Protein AF-A0A518H6T4-F1 (afdb_monomer_lite)

Secondary structure (DSSP, 8-state):
-HHHHHHHHHHHH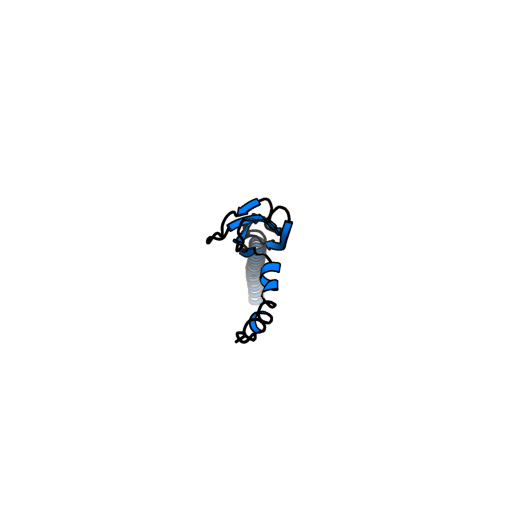HHHHHHHHHHHHHHHHHHHHHHHHH-S-SEEEEEEEE--SSEEEEETTEEEEE-S--SSPEEEEEESEEEEEEEEETTEEEEEEEEEE-TT-EEEEEE--HHHHHGGGSSSSSHHHHT--PPP-

Organism: NCBI:txid2527974

Foldseek 3Di:
DVVVVVVVVVVVVVVVVVVVVVVVVVVVVVVVVVCVVPVFAQKEKEWEQEQDAQKWKDKAPDIDHHHDHDPGTDIDIGGFAKMKIFIGHPNDTQDIDIDGDHGHYYHYYYHDRPVVVVPPPPPPPPVVVVVPDDDDD

Sequence (137 aa):
MLSKLFAEELIARSMSRLATHLGGGLLGLASLGWIATHCGPPTGRAVIHVAEADVELTVGASSYRIEELRPAPIICELPSGVHELVLLREGRVLRRESFSLRGGESVVLTAWDPVRLSGGTETGADRARDLAAPPAQ

pLDDT: mean 83.34, std 16.04, range [51.19, 98.12]

Structure (mmCIF, N/CA/C/O backbone):
data_AF-A0A518H6T4-F1
#
_entry.id   AF-A0A518H6T4-F1
#
loop_
_atom_site.group_PDB
_atom_site.id
_atom_site.type_symbol
_atom_site.label_atom_id
_atom_site.label_alt_id
_atom_site.label_comp_id
_atom_site.label_asym_id
_atom_site.label_entity_id
_atom_site.label_seq_id
_atom_site.pdbx_PDB_ins_code
_atom_site.Cartn_x
_atom_site.Cartn_y
_atom_site.Cartn_z
_atom_site.occupancy
_atom_site.B_iso_or_equiv
_atom_site.auth_seq_id
_atom_site.auth_comp_id
_atom_site.auth_asym_id
_atom_site.auth_atom_id
_atom_site.pdbx_PDB_model_num
ATOM 1 N N . MET A 1 1 ? 48.394 -14.322 -56.570 1.00 56.47 1 MET A N 1
ATOM 2 C CA . MET A 1 1 ? 48.330 -12.932 -56.058 1.00 56.47 1 MET A CA 1
ATOM 3 C C . MET A 1 1 ? 46.892 -12.398 -56.016 1.00 56.47 1 MET A C 1
ATOM 5 O O . MET A 1 1 ? 46.527 -11.833 -54.998 1.00 56.47 1 MET A O 1
ATOM 9 N N . LEU A 1 2 ? 46.042 -12.675 -57.021 1.00 54.75 2 LEU A N 1
ATOM 10 C CA . LEU A 1 2 ? 44.609 -12.310 -57.012 1.00 54.75 2 LEU A CA 1
ATOM 11 C C . LEU A 1 2 ? 43.741 -12.986 -55.923 1.00 54.75 2 LEU A C 1
ATOM 13 O O . LEU A 1 2 ? 42.740 -12.411 -55.515 1.00 54.75 2 LEU A O 1
ATOM 17 N N . SER A 1 3 ? 44.115 -14.163 -55.406 1.00 51.88 3 SER A N 1
ATOM 18 C CA . SER A 1 3 ? 43.326 -14.865 -54.375 1.00 51.88 3 SER A CA 1
ATOM 19 C C . SER A 1 3 ? 43.388 -14.229 -52.979 1.00 51.88 3 SER A C 1
ATOM 21 O O . SER A 1 3 ? 42.464 -14.414 -52.194 1.00 51.88 3 SER A O 1
ATOM 23 N N . LYS A 1 4 ? 44.444 -13.463 -52.659 1.00 54.78 4 LYS A N 1
ATOM 24 C CA . LYS A 1 4 ? 44.562 -12.768 -51.363 1.00 54.78 4 LYS A CA 1
ATOM 25 C C . LYS A 1 4 ? 43.664 -11.529 -51.280 1.00 54.78 4 LYS A C 1
ATOM 27 O O . LYS A 1 4 ? 43.068 -11.292 -50.241 1.00 54.78 4 LYS A O 1
ATOM 32 N N . LEU A 1 5 ? 43.511 -10.804 -52.389 1.00 58.47 5 LEU A N 1
ATOM 33 C CA . LEU A 1 5 ? 42.678 -9.597 -52.463 1.00 58.47 5 LEU A CA 1
ATOM 34 C C . LEU A 1 5 ? 41.179 -9.900 -52.290 1.00 58.47 5 LEU A C 1
ATOM 36 O O . LEU A 1 5 ? 40.483 -9.166 -51.599 1.00 58.47 5 LEU A O 1
ATOM 40 N N . PHE A 1 6 ? 40.696 -11.026 -52.828 1.00 58.41 6 PHE A N 1
ATOM 41 C CA . PHE A 1 6 ? 39.302 -11.453 -52.642 1.00 58.41 6 PHE A CA 1
ATOM 42 C C . PHE A 1 6 ? 38.986 -11.897 -51.207 1.00 58.41 6 PHE A C 1
ATOM 44 O O . PHE A 1 6 ? 37.869 -11.692 -50.738 1.00 58.41 6 PHE A O 1
ATOM 51 N N . ALA A 1 7 ? 39.951 -12.492 -50.497 1.00 58.34 7 ALA A N 1
ATOM 52 C CA . ALA A 1 7 ? 39.759 -12.915 -49.111 1.00 58.34 7 ALA A CA 1
ATOM 53 C C . ALA A 1 7 ? 39.623 -11.713 -48.160 1.00 58.34 7 ALA A C 1
ATOM 55 O O . ALA A 1 7 ? 38.768 -11.730 -47.277 1.00 58.34 7 ALA A O 1
ATOM 56 N N . GLU A 1 8 ? 40.402 -10.649 -48.371 1.00 55.28 8 GLU A N 1
ATOM 57 C CA . GLU A 1 8 ? 40.339 -9.444 -47.534 1.00 55.28 8 GLU A CA 1
ATOM 58 C C . GLU A 1 8 ? 39.045 -8.639 -47.741 1.00 55.28 8 GLU A C 1
ATOM 60 O O . GLU A 1 8 ? 38.436 -8.205 -46.761 1.00 55.28 8 GLU A O 1
ATOM 65 N N . GLU A 1 9 ? 38.537 -8.527 -48.974 1.00 60.00 9 GLU A N 1
ATOM 66 C CA . GLU A 1 9 ? 37.226 -7.904 -49.223 1.00 60.00 9 GLU A CA 1
ATOM 67 C C . GLU A 1 9 ? 36.057 -8.714 -48.640 1.00 60.00 9 GLU A C 1
ATOM 69 O O . GLU A 1 9 ? 35.082 -8.135 -48.145 1.00 60.00 9 GLU A O 1
ATOM 74 N N . LEU A 1 10 ? 36.139 -10.051 -48.665 1.00 57.47 10 LEU A N 1
ATOM 75 C CA . LEU A 1 10 ? 35.100 -10.919 -48.108 1.00 57.47 10 LEU A CA 1
ATOM 76 C C . LEU A 1 10 ? 35.061 -10.835 -46.574 1.00 57.47 10 LEU A C 1
ATOM 78 O O . LEU A 1 10 ? 33.975 -10.803 -45.991 1.00 57.47 10 LEU A O 1
ATOM 82 N N . ILE A 1 11 ? 36.227 -10.740 -45.923 1.00 60.62 11 ILE A N 1
ATOM 83 C CA . ILE A 1 11 ? 36.351 -10.568 -44.467 1.00 60.62 11 ILE A CA 1
ATOM 84 C C . ILE A 1 11 ? 35.833 -9.186 -44.052 1.00 60.62 11 ILE A C 1
ATOM 86 O O . ILE A 1 11 ? 35.024 -9.099 -43.130 1.00 60.62 11 ILE A O 1
ATOM 90 N N . ALA A 1 12 ? 36.185 -8.121 -44.779 1.00 62.09 12 ALA A N 1
ATOM 91 C CA . ALA A 1 12 ? 35.717 -6.765 -44.487 1.00 62.09 12 ALA A CA 1
ATOM 92 C C . ALA A 1 12 ? 34.188 -6.620 -44.622 1.00 62.09 12 ALA A C 1
ATOM 94 O O . ALA A 1 12 ? 33.528 -6.059 -43.742 1.00 62.09 12 ALA A O 1
ATOM 95 N N . ARG A 1 13 ? 33.588 -7.185 -45.683 1.00 61.56 13 ARG A N 1
ATOM 96 C CA . ARG A 1 13 ? 32.123 -7.172 -45.869 1.00 61.56 13 ARG A CA 1
ATOM 97 C C . ARG A 1 13 ? 31.393 -8.034 -44.839 1.00 61.56 13 ARG A C 1
ATOM 99 O O . ARG A 1 13 ? 30.322 -7.644 -44.376 1.00 61.56 13 ARG A O 1
ATOM 106 N N . SER A 1 14 ? 31.963 -9.177 -44.463 1.00 61.12 14 SER A N 1
ATOM 107 C CA . SER A 1 14 ? 31.388 -10.061 -43.440 1.00 61.12 14 SER A CA 1
ATOM 108 C C . SER A 1 14 ? 31.444 -9.430 -42.047 1.00 61.12 14 SER A C 1
ATOM 110 O O . SER A 1 14 ? 30.443 -9.435 -41.333 1.00 61.12 14 SER A O 1
ATOM 112 N N . MET A 1 15 ? 32.569 -8.805 -41.685 1.00 63.94 15 MET A N 1
ATOM 113 C CA . MET A 1 15 ? 32.729 -8.097 -40.411 1.00 63.94 15 MET A CA 1
ATOM 114 C C . MET A 1 15 ? 31.806 -6.881 -40.299 1.00 63.94 15 MET A C 1
ATOM 116 O O . MET A 1 15 ? 31.230 -6.660 -39.237 1.00 63.94 15 MET A O 1
ATOM 120 N N . SER A 1 16 ? 31.601 -6.133 -41.389 1.00 66.19 16 SER A N 1
ATOM 121 C CA . SER A 1 16 ? 30.660 -5.006 -41.415 1.00 66.19 16 SER A CA 1
ATOM 122 C C . SER A 1 16 ? 29.224 -5.448 -41.106 1.00 66.19 16 SER A C 1
ATOM 124 O O . SER A 1 16 ? 28.566 -4.832 -40.272 1.00 66.19 16 SER A O 1
ATOM 126 N N . ARG A 1 17 ? 28.758 -6.561 -41.691 1.00 63.16 17 ARG A N 1
ATOM 127 C CA . ARG A 1 17 ? 27.414 -7.104 -41.420 1.00 63.16 17 ARG A CA 1
ATOM 128 C C . ARG A 1 17 ? 27.270 -7.611 -39.984 1.00 63.16 17 ARG A C 1
ATOM 130 O O . ARG A 1 17 ? 26.267 -7.323 -39.336 1.00 63.16 17 ARG A O 1
ATOM 137 N N . LEU A 1 18 ? 28.276 -8.316 -39.463 1.00 66.31 18 LEU A N 1
ATOM 138 C CA . LEU A 1 18 ? 28.296 -8.769 -38.066 1.00 66.31 18 LEU A CA 1
ATOM 139 C C . LEU A 1 18 ? 28.269 -7.598 -37.076 1.00 66.31 18 LEU A C 1
ATOM 141 O O . LEU A 1 18 ? 27.523 -7.646 -36.099 1.00 66.31 18 LEU A O 1
ATOM 145 N N . ALA A 1 19 ? 29.020 -6.530 -37.351 1.00 67.56 19 ALA A N 1
ATOM 146 C CA . ALA A 1 19 ? 29.016 -5.324 -36.529 1.00 67.56 19 ALA A CA 1
ATOM 147 C C . ALA A 1 19 ? 27.628 -4.662 -36.491 1.00 67.56 19 ALA A C 1
ATOM 149 O O . ALA A 1 19 ? 27.170 -4.257 -35.423 1.00 67.56 19 ALA A O 1
ATOM 150 N N . THR A 1 20 ? 26.917 -4.608 -37.621 1.00 69.88 20 THR A N 1
ATOM 151 C CA . THR A 1 20 ? 25.553 -4.059 -37.678 1.00 69.88 20 THR A CA 1
ATOM 152 C C . THR A 1 20 ? 24.551 -4.906 -36.892 1.00 69.88 20 THR A C 1
ATOM 154 O O . THR A 1 20 ? 23.730 -4.354 -36.160 1.00 69.88 20 THR A O 1
ATOM 157 N N . HIS A 1 21 ? 24.624 -6.237 -36.990 1.00 73.44 21 HIS A N 1
ATOM 158 C CA . HIS A 1 21 ? 23.715 -7.124 -36.257 1.00 73.44 21 HIS A CA 1
ATOM 159 C C . HIS A 1 21 ? 23.945 -7.082 -34.742 1.00 73.44 21 HIS A C 1
ATOM 161 O O . HIS A 1 21 ? 22.979 -7.035 -33.980 1.00 73.44 21 HIS A O 1
ATOM 167 N N . LEU A 1 22 ? 25.204 -7.031 -34.299 1.00 79.69 22 LEU A N 1
ATOM 168 C CA . LEU A 1 22 ? 25.534 -6.883 -32.880 1.00 79.69 22 LEU A CA 1
ATOM 169 C C . LEU A 1 22 ? 25.124 -5.508 -32.341 1.00 79.69 22 LEU A C 1
ATOM 171 O O . LEU A 1 22 ? 24.526 -5.429 -31.270 1.00 79.69 22 LEU A O 1
ATOM 175 N N . GLY A 1 23 ? 25.377 -4.436 -33.098 1.00 76.56 23 GLY A N 1
ATOM 176 C CA . GLY A 1 23 ? 24.967 -3.082 -32.720 1.00 76.56 23 GLY A CA 1
ATOM 177 C C . GLY A 1 23 ? 23.448 -2.943 -32.587 1.00 76.56 23 GLY A C 1
ATOM 178 O O . GLY A 1 23 ? 22.961 -2.419 -31.587 1.00 76.56 23 GLY A O 1
ATOM 179 N N . GLY A 1 24 ? 22.693 -3.479 -33.552 1.00 84.50 24 GLY A N 1
ATOM 180 C CA . GLY A 1 24 ? 21.230 -3.495 -33.500 1.00 84.50 24 GLY A CA 1
ATOM 181 C C . GLY A 1 24 ? 20.683 -4.313 -32.327 1.00 84.50 24 GLY A C 1
ATOM 182 O O . GLY A 1 24 ? 19.754 -3.869 -31.656 1.00 84.50 24 GLY A O 1
ATOM 183 N N . GLY A 1 25 ? 21.285 -5.470 -32.033 1.00 89.62 25 GLY A N 1
ATOM 184 C CA . GLY A 1 25 ? 20.892 -6.312 -30.901 1.00 89.62 25 GLY A CA 1
ATOM 185 C C . GLY A 1 25 ? 21.122 -5.640 -29.545 1.00 89.62 25 GLY A C 1
ATOM 186 O O . GLY A 1 25 ? 20.228 -5.646 -28.700 1.00 89.62 25 GLY A O 1
ATOM 187 N N . LEU A 1 26 ? 22.285 -5.011 -29.351 1.00 89.00 26 LEU A N 1
ATOM 188 C CA . LEU A 1 26 ? 22.598 -4.281 -28.119 1.00 89.00 26 LEU A CA 1
ATOM 189 C C . LEU A 1 26 ? 21.666 -3.088 -27.912 1.00 89.00 26 LEU A C 1
ATOM 191 O O . LEU A 1 26 ? 21.152 -2.905 -26.809 1.00 89.00 26 LEU A O 1
ATOM 195 N N . LEU A 1 27 ? 21.409 -2.308 -28.966 1.00 90.38 27 LEU A N 1
ATOM 196 C CA . LEU A 1 27 ? 20.480 -1.183 -28.890 1.00 90.38 27 LEU A CA 1
ATOM 197 C C . LEU A 1 27 ? 19.059 -1.663 -28.571 1.00 90.38 27 LEU A C 1
ATOM 199 O O . LEU A 1 27 ? 18.411 -1.100 -27.695 1.00 90.38 27 LEU A O 1
ATOM 203 N N . GLY A 1 28 ? 18.604 -2.739 -29.217 1.00 91.88 28 GLY A N 1
ATOM 204 C CA . GLY A 1 28 ? 17.297 -3.338 -28.948 1.00 91.88 28 GLY A CA 1
ATOM 205 C C . GLY A 1 28 ? 17.147 -3.810 -27.500 1.00 91.88 28 GLY A C 1
ATOM 206 O O . GLY A 1 28 ? 16.159 -3.477 -26.848 1.00 91.88 28 GLY A O 1
ATOM 207 N N . LEU A 1 29 ? 18.142 -4.527 -26.967 1.00 93.38 29 LEU A N 1
ATOM 208 C CA . LEU A 1 29 ? 18.159 -4.958 -25.563 1.00 93.38 29 LEU A CA 1
ATOM 209 C C . LEU A 1 29 ? 18.162 -3.769 -24.597 1.00 93.38 29 LEU A C 1
ATOM 211 O O . LEU A 1 29 ? 17.420 -3.780 -23.616 1.00 93.38 29 LEU A O 1
ATOM 215 N N . ALA A 1 30 ? 18.949 -2.730 -24.886 1.00 93.44 30 ALA A N 1
ATOM 216 C CA . ALA A 1 30 ? 18.991 -1.519 -24.073 1.00 93.44 30 ALA A CA 1
ATOM 217 C C . ALA A 1 30 ? 17.636 -0.792 -24.065 1.00 93.44 30 ALA A C 1
ATOM 219 O O . ALA A 1 30 ? 17.139 -0.433 -22.998 1.00 93.44 30 ALA A O 1
ATOM 220 N N . SER A 1 31 ? 16.997 -0.624 -25.229 1.00 92.06 31 SER A N 1
ATOM 221 C CA . SER A 1 31 ? 15.668 -0.012 -25.336 1.00 92.06 31 SER A CA 1
ATOM 222 C C . SER A 1 31 ? 14.596 -0.823 -24.610 1.00 92.06 31 SER A C 1
ATOM 224 O O . SER A 1 31 ? 13.767 -0.245 -23.911 1.00 92.06 31 SER A O 1
ATOM 226 N N . LEU A 1 32 ? 14.624 -2.154 -24.719 1.00 90.44 32 LEU A N 1
ATOM 227 C CA . LEU A 1 32 ? 13.701 -3.026 -23.989 1.00 90.44 32 LEU A CA 1
ATOM 228 C C . LEU A 1 32 ? 13.907 -2.928 -22.476 1.00 90.44 32 LEU A C 1
ATOM 230 O O . LEU A 1 32 ? 12.928 -2.811 -21.746 1.00 90.44 32 LEU A O 1
ATOM 234 N N . GLY A 1 33 ? 15.155 -2.912 -22.003 1.00 88.50 33 GLY A N 1
ATOM 235 C CA . GLY A 1 33 ? 15.466 -2.703 -20.587 1.00 88.50 33 GLY A CA 1
ATOM 236 C C . GLY A 1 33 ? 14.987 -1.342 -20.073 1.00 88.50 33 GLY A C 1
ATOM 237 O O . GLY A 1 33 ? 14.431 -1.248 -18.978 1.00 88.50 33 GLY A O 1
ATOM 238 N N . TRP A 1 34 ? 15.129 -0.293 -20.885 1.00 91.19 34 TRP A N 1
ATOM 239 C CA . TRP A 1 34 ? 14.615 1.039 -20.568 1.00 91.19 34 TRP A CA 1
ATOM 240 C C . TRP A 1 34 ? 13.086 1.055 -20.451 1.00 91.19 34 TRP A C 1
ATOM 242 O O . TRP A 1 34 ? 12.544 1.508 -19.447 1.00 91.19 34 TRP A O 1
ATOM 252 N N . ILE A 1 35 ? 12.381 0.504 -21.440 1.00 87.88 35 ILE A N 1
ATOM 253 C CA . ILE A 1 35 ? 10.914 0.406 -21.441 1.00 87.88 35 ILE A CA 1
ATOM 254 C C . ILE A 1 35 ? 10.430 -0.432 -20.255 1.00 87.88 35 ILE A C 1
ATOM 256 O O . ILE A 1 35 ? 9.535 -0.010 -19.531 1.00 87.88 35 ILE A O 1
ATOM 260 N N . ALA A 1 36 ? 11.053 -1.584 -20.002 1.00 83.81 36 ALA A N 1
ATOM 261 C CA . ALA A 1 36 ? 10.684 -2.461 -18.894 1.00 83.81 36 ALA A CA 1
ATOM 262 C C . ALA A 1 36 ? 10.817 -1.776 -17.524 1.00 83.81 36 ALA A C 1
ATOM 264 O O . ALA A 1 36 ? 10.054 -2.080 -16.611 1.00 83.81 36 ALA A O 1
ATOM 265 N N . THR A 1 37 ? 11.757 -0.839 -17.380 1.00 80.19 37 THR A N 1
ATOM 266 C CA . THR A 1 37 ? 11.973 -0.099 -16.127 1.00 80.19 37 THR A CA 1
ATOM 267 C C . THR A 1 37 ? 11.114 1.162 -16.000 1.00 80.19 37 THR A C 1
ATOM 269 O O . THR A 1 37 ? 10.883 1.603 -14.877 1.00 80.19 37 THR A O 1
ATOM 272 N N . HIS A 1 38 ? 10.603 1.718 -17.105 1.00 82.00 38 HIS A N 1
ATOM 273 C CA . HIS A 1 38 ? 9.907 3.015 -17.114 1.00 82.00 38 HIS A CA 1
ATOM 274 C C . HIS A 1 38 ? 8.431 2.965 -17.538 1.00 82.00 38 HIS A C 1
ATOM 276 O O . HIS A 1 38 ? 7.708 3.927 -17.298 1.00 82.00 38 HIS A O 1
ATOM 282 N N . CYS A 1 39 ? 7.951 1.879 -18.149 1.00 81.62 39 CYS A N 1
ATOM 283 C CA . CYS A 1 39 ? 6.581 1.778 -18.675 1.00 81.62 39 CYS A CA 1
ATOM 284 C C . CYS A 1 39 ? 5.606 1.014 -17.761 1.00 81.62 39 CYS A C 1
ATOM 286 O O . CYS A 1 39 ? 4.582 0.520 -18.232 1.00 81.62 39 CYS A O 1
ATOM 288 N N . GLY A 1 40 ? 5.896 0.909 -16.463 1.00 78.88 40 GLY A N 1
ATOM 289 C CA . GLY A 1 40 ? 4.951 0.347 -15.495 1.00 78.88 40 GLY A CA 1
ATOM 290 C C . GLY A 1 40 ? 3.729 1.256 -15.270 1.00 78.88 40 GLY A C 1
ATOM 291 O O . GLY A 1 40 ? 3.828 2.469 -15.471 1.00 78.88 40 GLY A O 1
ATOM 292 N N . PRO A 1 41 ? 2.577 0.710 -14.830 1.00 86.81 41 PRO A N 1
ATOM 293 C CA . PRO A 1 41 ? 1.449 1.526 -14.387 1.00 86.81 41 PRO A CA 1
ATOM 294 C C . PRO A 1 41 ? 1.902 2.518 -13.304 1.00 86.81 41 PRO A C 1
ATOM 296 O O . PRO A 1 41 ? 2.658 2.125 -12.422 1.00 86.81 41 PRO A O 1
ATOM 299 N N . PRO A 1 42 ? 1.451 3.783 -13.307 1.00 91.31 42 PRO A N 1
ATOM 300 C CA . PRO A 1 42 ? 1.872 4.766 -12.302 1.00 91.31 42 PRO A CA 1
ATOM 301 C C . PRO A 1 42 ? 1.281 4.496 -10.907 1.00 91.31 42 PRO A C 1
ATOM 303 O O . PRO A 1 42 ? 1.677 5.124 -9.924 1.00 91.31 42 PRO A O 1
ATOM 306 N N . THR A 1 43 ? 0.319 3.579 -10.819 1.00 95.75 43 THR A N 1
ATOM 307 C CA . THR A 1 43 ? -0.406 3.213 -9.604 1.00 95.75 43 THR A CA 1
ATOM 308 C C . THR A 1 43 ? -0.205 1.740 -9.270 1.00 95.75 43 THR A C 1
ATOM 310 O O . THR A 1 43 ? 0.038 0.911 -10.149 1.00 95.75 43 THR A O 1
ATOM 313 N N . GLY A 1 44 ? -0.315 1.408 -7.989 1.00 96.06 44 GLY A N 1
ATOM 314 C CA . GLY A 1 44 ? -0.491 0.042 -7.507 1.00 96.06 44 GLY A CA 1
ATOM 315 C C . GLY A 1 44 ? -1.816 -0.103 -6.761 1.00 96.06 44 GLY A C 1
ATOM 316 O O . GLY A 1 44 ? -2.603 0.841 -6.661 1.00 96.06 44 GLY A O 1
ATOM 317 N N . ARG A 1 45 ? -2.052 -1.288 -6.200 1.00 97.75 45 ARG A N 1
ATOM 318 C CA . ARG A 1 45 ? -3.277 -1.637 -5.477 1.00 97.75 45 ARG A CA 1
ATOM 319 C C . ARG A 1 45 ? -2.991 -2.011 -4.023 1.00 97.75 45 ARG A C 1
ATOM 321 O O . ARG A 1 45 ? -2.184 -2.892 -3.754 1.00 97.75 45 ARG A O 1
ATOM 328 N N . ALA A 1 46 ? -3.693 -1.389 -3.085 1.00 98.00 46 ALA A N 1
ATOM 329 C CA . ALA A 1 46 ? -3.757 -1.824 -1.694 1.00 98.00 46 ALA A CA 1
ATOM 330 C C . ALA A 1 46 ? -5.099 -2.521 -1.444 1.00 98.00 46 ALA A C 1
ATOM 332 O O . ALA A 1 46 ? -6.158 -1.944 -1.686 1.00 98.00 46 ALA A O 1
ATOM 333 N N . VAL A 1 47 ? -5.055 -3.767 -0.980 1.00 98.06 47 VAL A N 1
ATOM 334 C CA . VAL A 1 47 ? -6.227 -4.572 -0.618 1.00 98.06 47 VAL A CA 1
ATOM 335 C C . VAL A 1 47 ? -6.252 -4.701 0.898 1.00 98.06 47 VAL A C 1
ATOM 337 O O . VAL A 1 47 ? -5.385 -5.343 1.483 1.00 98.06 47 VAL A O 1
ATOM 340 N N . ILE A 1 48 ? -7.219 -4.064 1.546 1.00 97.94 48 ILE A N 1
ATOM 341 C CA . ILE A 1 48 ? -7.252 -3.905 2.998 1.00 97.94 48 ILE A CA 1
ATOM 342 C C . ILE A 1 48 ? -8.414 -4.708 3.571 1.00 97.94 48 ILE A C 1
ATOM 344 O O . ILE A 1 48 ? -9.582 -4.412 3.313 1.00 97.94 48 ILE A O 1
ATOM 348 N N . HIS A 1 49 ? -8.095 -5.709 4.384 1.00 97.62 49 HIS A N 1
ATOM 349 C CA . HIS A 1 49 ? -9.070 -6.428 5.195 1.00 97.62 49 HIS A CA 1
ATOM 350 C C . HIS A 1 49 ? -9.233 -5.729 6.541 1.00 97.62 49 HI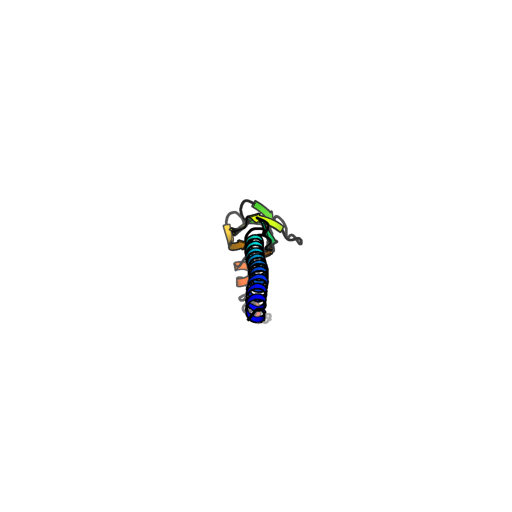S A C 1
ATOM 352 O O . HIS A 1 49 ? -8.265 -5.585 7.283 1.00 97.62 49 HIS A O 1
ATOM 358 N N . VAL A 1 50 ? -10.449 -5.297 6.870 1.00 96.06 50 VAL A N 1
ATOM 359 C CA . VAL A 1 50 ? -10.737 -4.639 8.150 1.00 96.06 50 VAL A CA 1
ATOM 360 C C . VAL A 1 50 ? -11.440 -5.631 9.068 1.00 96.06 50 VAL A C 1
ATOM 362 O O . VAL A 1 50 ? -12.523 -6.108 8.745 1.00 96.06 50 VAL A O 1
ATOM 365 N N . ALA A 1 51 ? -10.817 -5.944 10.203 1.00 94.06 51 ALA A N 1
ATOM 366 C CA . ALA A 1 51 ? -11.342 -6.889 11.192 1.00 94.06 51 ALA A CA 1
ATOM 367 C C . ALA A 1 51 ? -12.011 -6.196 12.396 1.00 94.06 51 ALA A C 1
ATOM 369 O O . ALA A 1 51 ? -12.371 -6.852 13.369 1.00 94.06 51 ALA A O 1
ATOM 370 N N . GLU A 1 52 ? -12.164 -4.873 12.346 1.00 92.06 52 GLU A N 1
ATOM 371 C CA . GLU A 1 52 ? -12.708 -4.051 13.426 1.00 92.06 52 GLU A CA 1
ATOM 372 C C . GLU A 1 52 ? -13.946 -3.285 12.945 1.00 92.06 52 GLU A C 1
ATOM 374 O O . GLU A 1 52 ? -13.975 -2.785 11.822 1.00 92.06 52 GLU A O 1
ATOM 379 N N . ALA A 1 53 ? -14.952 -3.192 13.813 1.00 94.62 53 ALA A N 1
ATOM 380 C CA . ALA A 1 53 ? -16.125 -2.334 13.651 1.00 94.62 53 ALA A CA 1
ATOM 381 C C . ALA A 1 53 ? -15.941 -1.024 14.437 1.00 94.62 53 ALA A C 1
ATOM 383 O O . ALA A 1 53 ? -15.061 -0.944 15.304 1.00 94.62 53 ALA A O 1
ATOM 384 N N . ASP A 1 54 ? -16.757 -0.015 14.143 1.00 95.62 54 ASP A N 1
ATOM 385 C CA . ASP A 1 54 ? -16.682 1.329 14.731 1.00 95.62 54 ASP A CA 1
ATOM 386 C C . ASP A 1 54 ? -15.275 1.945 14.659 1.00 95.62 54 ASP A C 1
ATOM 388 O O . ASP A 1 54 ? -14.708 2.417 15.651 1.00 95.62 54 ASP A O 1
ATOM 392 N N . VAL A 1 55 ? -14.671 1.889 13.473 1.00 96.94 55 VAL A N 1
ATOM 393 C CA . VAL A 1 55 ? -13.330 2.426 13.205 1.00 96.94 55 VAL A CA 1
ATOM 394 C C . VAL A 1 55 ? -13.321 3.328 11.980 1.00 96.94 55 VAL A C 1
ATOM 396 O O . VAL A 1 55 ? -14.132 3.195 11.066 1.00 96.94 55 VAL A O 1
ATOM 399 N N . GLU A 1 56 ? -12.362 4.241 11.943 1.00 97.69 56 GLU A N 1
ATOM 400 C CA . GLU A 1 56 ? -12.013 5.022 10.765 1.00 97.69 56 GLU A CA 1
ATOM 401 C C . GLU A 1 56 ? -10.664 4.531 10.231 1.00 97.69 56 GLU A C 1
ATOM 403 O O . GLU A 1 56 ? -9.682 4.429 10.966 1.00 97.69 56 GLU A O 1
ATOM 408 N N . LEU A 1 57 ? -10.629 4.177 8.951 1.00 97.69 57 LEU A N 1
ATOM 409 C CA . LEU A 1 57 ? -9.445 3.712 8.244 1.00 97.69 57 LEU A CA 1
ATOM 410 C C . LEU A 1 57 ? -9.008 4.782 7.247 1.00 97.69 57 LEU A C 1
ATOM 412 O O . LEU A 1 57 ? -9.725 5.065 6.290 1.00 97.69 57 LEU A O 1
ATOM 416 N N . THR A 1 58 ? -7.790 5.280 7.403 1.00 98.06 58 THR A N 1
ATOM 417 C CA . THR A 1 58 ? -7.165 6.206 6.458 1.00 98.06 58 THR A CA 1
ATOM 418 C C . THR A 1 58 ? -6.051 5.498 5.699 1.00 98.06 58 THR A C 1
ATOM 420 O O . THR A 1 58 ? -5.209 4.829 6.298 1.00 98.06 58 THR A O 1
ATOM 423 N N . VAL A 1 59 ? -6.035 5.653 4.375 1.00 97.50 59 VAL A N 1
ATOM 424 C CA . VAL A 1 59 ? -4.966 5.173 3.494 1.00 97.50 59 VAL A CA 1
ATOM 425 C C . VAL A 1 59 ? -4.695 6.198 2.394 1.00 97.50 59 VAL A C 1
ATOM 427 O O . VAL A 1 59 ? -5.564 6.526 1.580 1.00 97.50 59 VAL A O 1
ATOM 430 N N . GLY A 1 60 ? -3.475 6.735 2.378 1.00 93.19 60 GLY A N 1
ATOM 431 C CA . GLY A 1 60 ? -3.126 7.852 1.499 1.00 93.19 60 GLY A CA 1
ATOM 432 C C . GLY A 1 60 ? -4.047 9.055 1.741 1.00 93.19 60 GLY A C 1
ATOM 433 O O . GLY A 1 60 ? -4.156 9.541 2.862 1.00 93.19 60 GLY A O 1
ATOM 434 N N . ALA A 1 61 ? -4.727 9.522 0.690 1.00 93.12 61 ALA A N 1
ATOM 435 C CA . ALA A 1 61 ? -5.686 10.630 0.768 1.00 93.12 61 ALA A CA 1
ATOM 436 C C . ALA A 1 61 ? -7.139 10.190 1.050 1.00 93.12 61 ALA A C 1
ATOM 438 O O . ALA A 1 61 ? -8.032 11.031 1.104 1.00 93.12 61 ALA A O 1
ATOM 439 N N . SER A 1 62 ? -7.398 8.885 1.178 1.00 95.88 62 SER A N 1
ATOM 440 C CA . SER A 1 62 ? -8.749 8.344 1.371 1.00 95.88 62 SER A CA 1
ATOM 441 C C . SER A 1 62 ? -9.004 8.012 2.838 1.00 95.88 62 SER A C 1
ATOM 443 O O . SER A 1 62 ? -8.138 7.428 3.487 1.00 95.88 62 SER A O 1
ATOM 445 N N . SER A 1 63 ? -10.203 8.325 3.335 1.00 96.81 63 SER A N 1
ATOM 446 C CA . SER A 1 63 ? -10.699 7.883 4.644 1.00 96.81 63 SER A CA 1
ATOM 447 C C . SER A 1 63 ? -12.000 7.096 4.480 1.00 96.81 63 SER A C 1
ATOM 449 O O . SER A 1 63 ? -12.849 7.443 3.655 1.00 96.81 63 SER A O 1
ATOM 451 N N . TYR A 1 64 ? -12.142 6.023 5.253 1.00 96.69 64 TYR A N 1
ATOM 452 C CA . TYR A 1 64 ? -13.279 5.112 5.244 1.00 96.69 64 TYR A CA 1
ATOM 453 C C . TYR A 1 64 ? -13.786 4.908 6.669 1.00 96.69 64 TYR A C 1
ATOM 455 O O . TYR A 1 64 ? -13.059 4.406 7.526 1.00 96.69 64 TYR A O 1
ATOM 463 N N . ARG A 1 65 ? -15.058 5.230 6.917 1.00 96.75 65 ARG A N 1
ATOM 464 C CA . ARG A 1 65 ? -15.738 4.884 8.169 1.00 96.75 65 ARG A CA 1
ATOM 465 C C . ARG A 1 65 ? -16.315 3.475 8.071 1.00 96.75 65 ARG A C 1
ATOM 467 O O . ARG A 1 65 ? -17.068 3.175 7.147 1.00 96.75 65 ARG A O 1
ATOM 474 N N . ILE A 1 66 ? -15.952 2.623 9.019 1.00 96.50 66 ILE A N 1
ATOM 475 C CA . ILE A 1 66 ? -16.369 1.227 9.109 1.00 96.50 66 ILE A CA 1
ATOM 476 C C . ILE A 1 66 ? -17.255 1.101 10.340 1.00 96.50 66 ILE A C 1
ATOM 478 O O . ILE A 1 66 ? -16.761 1.058 11.461 1.00 96.50 66 ILE A O 1
ATOM 482 N N . GLU A 1 67 ? -18.565 1.107 10.119 1.00 95.19 67 GLU A N 1
ATOM 483 C CA . GLU A 1 67 ? -19.561 0.986 11.190 1.00 95.19 67 GLU A CA 1
ATOM 484 C C . GLU A 1 67 ? -19.693 -0.475 11.630 1.00 95.19 67 GLU A C 1
ATOM 486 O O . GLU A 1 67 ? -19.616 -0.779 12.812 1.00 95.19 67 GLU A O 1
ATOM 491 N N . GLU A 1 68 ? -19.753 -1.402 10.674 1.00 94.25 68 GLU A N 1
ATOM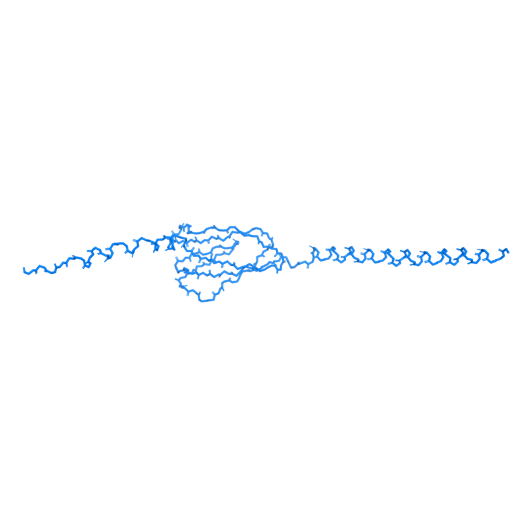 492 C CA . GLU A 1 68 ? -19.884 -2.838 10.929 1.00 94.25 68 GLU A CA 1
ATOM 493 C C . GLU A 1 68 ? -18.751 -3.641 10.276 1.00 94.25 68 GLU A C 1
ATOM 495 O O . GLU A 1 68 ? -18.101 -3.189 9.327 1.00 94.25 68 GLU A O 1
ATOM 500 N N . LEU A 1 69 ? -18.534 -4.868 10.762 1.00 90.94 69 LEU A N 1
ATOM 501 C CA . LEU A 1 69 ? -17.580 -5.815 10.180 1.00 90.94 69 LEU A CA 1
ATOM 502 C C . LEU A 1 69 ? -17.925 -6.097 8.714 1.00 90.94 69 LEU A C 1
ATOM 504 O O . LEU A 1 69 ? -18.988 -6.631 8.392 1.00 90.94 69 LEU A O 1
ATOM 508 N N . ARG A 1 70 ? -16.994 -5.773 7.812 1.00 86.94 70 ARG A N 1
ATOM 509 C CA . ARG A 1 70 ? -17.180 -5.976 6.373 1.00 86.94 70 ARG A CA 1
ATOM 510 C C . ARG A 1 70 ? -16.521 -7.284 5.933 1.00 86.94 70 ARG A C 1
ATOM 512 O O . ARG A 1 70 ? -15.320 -7.446 6.134 1.00 86.94 70 ARG A O 1
ATOM 519 N N . PRO A 1 71 ? -17.252 -8.194 5.262 1.00 84.50 71 PRO A N 1
ATOM 520 C CA . PRO A 1 71 ? -16.651 -9.407 4.710 1.00 84.50 71 PRO A CA 1
ATOM 521 C C . PRO A 1 71 ? -15.794 -9.122 3.464 1.00 84.50 71 PRO A C 1
ATOM 523 O O . PRO A 1 71 ? -14.889 -9.890 3.147 1.00 84.50 71 PRO A O 1
ATOM 526 N N . ALA A 1 72 ? -16.070 -8.025 2.750 1.00 93.62 72 ALA A N 1
ATOM 527 C CA . ALA A 1 72 ? -15.342 -7.642 1.546 1.00 93.62 72 ALA A CA 1
ATOM 528 C C . ALA A 1 72 ? -14.163 -6.706 1.873 1.00 93.62 72 ALA A C 1
ATOM 530 O O . ALA A 1 72 ? -14.347 -5.754 2.640 1.00 93.62 72 ALA A O 1
ATOM 531 N N . PRO A 1 73 ? -12.975 -6.925 1.276 1.00 97.25 73 PRO A N 1
ATOM 532 C CA . PRO A 1 73 ? -11.848 -6.021 1.441 1.00 97.25 73 PRO A CA 1
ATOM 533 C C . PRO A 1 73 ? -12.102 -4.672 0.766 1.00 97.25 73 PRO A C 1
ATOM 535 O O . PRO A 1 73 ? -12.822 -4.566 -0.229 1.00 97.25 73 PRO A O 1
ATOM 538 N N . ILE A 1 74 ? -11.444 -3.642 1.284 1.00 97.00 74 ILE A N 1
ATOM 539 C CA . ILE A 1 74 ? -11.380 -2.325 0.657 1.00 97.00 74 ILE A CA 1
ATOM 540 C C . ILE A 1 74 ? -10.225 -2.346 -0.337 1.00 97.00 74 ILE A C 1
ATOM 542 O O . ILE A 1 74 ? -9.105 -2.704 0.016 1.00 97.00 74 ILE A O 1
ATOM 546 N N . ILE A 1 75 ? -10.498 -1.975 -1.584 1.00 97.44 75 ILE A N 1
ATOM 547 C CA . ILE A 1 75 ? -9.487 -1.913 -2.637 1.00 97.44 75 ILE A CA 1
ATOM 548 C C . ILE A 1 75 ? -9.214 -0.445 -2.941 1.00 97.44 75 ILE A C 1
ATOM 550 O O . ILE A 1 75 ? -10.118 0.281 -3.350 1.00 97.44 75 ILE A O 1
ATOM 554 N N . CYS A 1 76 ? -7.970 -0.016 -2.756 1.00 96.88 76 CYS A N 1
ATOM 555 C CA . CYS A 1 76 ? -7.519 1.336 -3.061 1.00 96.88 76 CYS A CA 1
ATOM 556 C C . CYS A 1 76 ? -6.460 1.297 -4.159 1.00 96.88 76 CYS A C 1
ATOM 558 O O . CYS A 1 76 ? -5.480 0.561 -4.052 1.00 96.88 76 CYS A O 1
ATOM 560 N N . GLU A 1 77 ? -6.634 2.112 -5.195 1.00 97.31 77 GLU A N 1
AT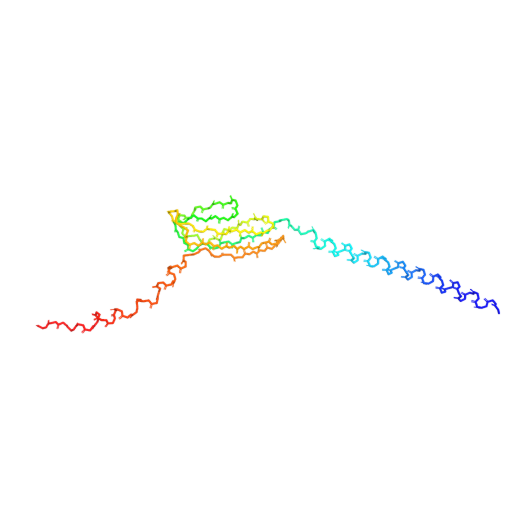OM 561 C CA . GLU A 1 77 ? -5.575 2.376 -6.166 1.00 97.31 77 GLU A CA 1
ATOM 562 C C . GLU A 1 77 ? -4.783 3.596 -5.703 1.00 97.31 77 GLU A C 1
ATOM 564 O O . GLU A 1 77 ? -5.349 4.662 -5.461 1.00 97.31 77 GLU A O 1
ATOM 569 N N . LEU A 1 78 ? -3.477 3.424 -5.518 1.00 97.19 78 LEU A N 1
ATOM 570 C CA . LEU A 1 78 ? -2.598 4.436 -4.938 1.00 97.19 78 LEU A CA 1
ATOM 571 C C . LEU A 1 78 ? -1.436 4.719 -5.895 1.00 97.19 78 LEU A C 1
ATOM 573 O O . LEU A 1 78 ? -0.950 3.784 -6.538 1.00 97.19 78 LEU A O 1
ATOM 577 N N . PRO A 1 79 ? -0.948 5.970 -5.988 1.00 96.31 79 PRO A N 1
ATOM 578 C CA . PRO A 1 79 ? 0.279 6.276 -6.718 1.00 96.31 79 PRO A CA 1
ATOM 579 C C . PRO A 1 79 ? 1.451 5.433 -6.215 1.00 96.31 79 PRO A C 1
ATOM 581 O O . PRO A 1 79 ? 1.512 5.100 -5.032 1.00 96.31 79 PRO A O 1
ATOM 584 N N . SER A 1 80 ? 2.413 5.117 -7.078 1.00 94.75 80 SER A N 1
ATOM 585 C CA . SER A 1 80 ? 3.648 4.482 -6.619 1.00 94.75 80 SER A CA 1
ATOM 586 C C . SER A 1 80 ? 4.355 5.363 -5.584 1.00 94.75 80 SER A C 1
ATOM 588 O O . SER A 1 80 ? 4.518 6.564 -5.808 1.00 94.75 80 SER A O 1
ATOM 590 N N . GLY A 1 81 ? 4.792 4.787 -4.470 1.00 95.69 81 GLY A N 1
ATOM 591 C CA . GLY A 1 81 ? 5.438 5.529 -3.393 1.00 95.69 81 GLY A CA 1
ATOM 592 C C . GLY A 1 81 ? 5.256 4.890 -2.023 1.00 95.69 81 GLY A C 1
ATOM 593 O O . GLY A 1 81 ? 4.854 3.734 -1.904 1.00 95.69 81 GLY A O 1
ATOM 594 N N . VAL A 1 82 ? 5.588 5.659 -0.989 1.00 97.69 82 VAL A N 1
ATOM 595 C CA . VAL A 1 82 ? 5.386 5.280 0.413 1.00 97.69 82 VAL A CA 1
ATOM 596 C C . VAL A 1 82 ? 4.053 5.841 0.886 1.00 97.69 82 VAL A C 1
ATOM 598 O O . VAL A 1 82 ? 3.762 7.017 0.672 1.00 97.69 82 VAL A O 1
ATOM 601 N N . HIS A 1 83 ? 3.272 4.996 1.545 1.00 98.00 83 HIS A N 1
ATOM 602 C CA . HIS A 1 83 ? 1.950 5.301 2.073 1.00 98.00 83 HIS A CA 1
ATOM 603 C C . HIS A 1 83 ? 1.860 4.905 3.538 1.00 98.00 83 HIS A C 1
ATOM 605 O O . HIS A 1 83 ? 2.658 4.116 4.049 1.00 98.00 83 HIS A O 1
ATOM 611 N N . GLU A 1 84 ? 0.850 5.445 4.202 1.00 97.88 84 GLU A N 1
ATOM 612 C CA . GLU A 1 84 ? 0.522 5.112 5.577 1.00 97.88 84 GLU A CA 1
ATOM 613 C C . GLU A 1 84 ? -0.916 4.599 5.646 1.00 97.88 84 GLU A C 1
ATOM 615 O O . GLU A 1 84 ? -1.827 5.187 5.058 1.00 97.88 84 GLU A O 1
ATOM 620 N N . LEU A 1 85 ? -1.096 3.491 6.360 1.00 98.12 85 LEU A N 1
ATOM 621 C CA . LEU A 1 85 ? -2.380 2.996 6.824 1.00 98.12 85 LEU A CA 1
ATOM 622 C C . LEU A 1 85 ? -2.544 3.415 8.283 1.00 98.12 85 LEU A C 1
ATOM 624 O O . LEU A 1 85 ? -1.708 3.079 9.126 1.00 98.12 85 LEU A O 1
ATOM 628 N N . VAL A 1 86 ? -3.629 4.118 8.591 1.00 98.12 86 VAL A N 1
ATOM 629 C CA . VAL A 1 86 ? -3.970 4.545 9.951 1.00 98.12 86 VAL A CA 1
ATOM 630 C C . VAL A 1 86 ? -5.355 4.027 10.298 1.00 98.12 86 VAL A C 1
ATOM 632 O O . VAL A 1 86 ? -6.310 4.258 9.566 1.00 98.12 86 VAL A O 1
ATOM 635 N N . LEU A 1 87 ? -5.459 3.333 11.425 1.00 97.75 87 LEU A N 1
ATOM 636 C CA . LEU A 1 87 ? -6.714 2.871 11.997 1.00 97.75 87 LEU A CA 1
ATOM 637 C C . LEU A 1 87 ? -7.009 3.674 13.262 1.00 97.75 87 LEU A C 1
ATOM 639 O O . LEU A 1 87 ? -6.206 3.684 14.198 1.00 97.75 87 LEU A O 1
ATOM 643 N N . LEU A 1 88 ? -8.162 4.325 13.290 1.00 97.44 88 LEU A N 1
ATOM 644 C CA . LEU A 1 88 ? -8.642 5.182 14.365 1.00 97.44 88 LEU A CA 1
ATOM 645 C C . LEU A 1 88 ? -9.923 4.596 14.964 1.00 97.44 88 LEU A C 1
ATOM 647 O O . LEU A 1 88 ? -10.759 4.050 14.251 1.00 97.44 88 LEU A O 1
ATOM 651 N N . ARG A 1 89 ? -10.114 4.769 16.268 1.00 96.12 89 ARG A N 1
ATOM 652 C CA . ARG A 1 89 ? -11.396 4.566 16.952 1.00 96.12 89 ARG A CA 1
ATOM 653 C C . ARG A 1 89 ? -11.617 5.738 17.882 1.00 96.12 89 ARG A C 1
ATOM 655 O O . ARG A 1 89 ? -10.758 6.010 18.716 1.00 96.12 89 ARG A O 1
ATOM 662 N N . GLU A 1 90 ? -12.724 6.452 17.698 1.00 94.62 90 GLU A N 1
ATOM 663 C CA . GLU A 1 90 ? -13.072 7.620 18.523 1.00 94.62 90 GLU A CA 1
ATOM 664 C C . GLU A 1 90 ? -11.917 8.645 18.623 1.00 94.62 90 GLU A C 1
ATOM 666 O O . GLU A 1 90 ? -11.623 9.197 19.679 1.00 94.62 90 GLU A O 1
ATOM 671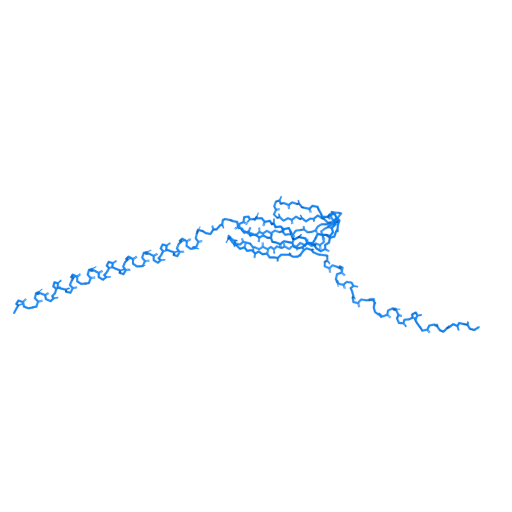 N N . GLY A 1 91 ? -11.195 8.858 17.516 1.00 93.50 91 GLY A N 1
ATOM 672 C CA . GLY A 1 91 ? -10.042 9.766 17.453 1.00 93.50 91 GLY A CA 1
ATOM 673 C C . GLY A 1 91 ? -8.726 9.211 18.015 1.00 93.50 91 GLY A C 1
ATOM 674 O O . GLY A 1 91 ? -7.687 9.858 17.881 1.00 93.50 91 GLY A O 1
ATOM 675 N N . ARG A 1 92 ? -8.712 8.007 18.597 1.00 95.88 92 ARG A N 1
ATOM 676 C CA . ARG A 1 92 ? -7.492 7.332 19.059 1.00 95.88 92 ARG A CA 1
ATOM 677 C C . ARG A 1 92 ? -6.918 6.436 17.968 1.00 95.88 92 ARG A C 1
ATOM 679 O O . ARG A 1 92 ? -7.619 5.584 17.434 1.00 95.88 92 ARG A O 1
ATOM 686 N N . VAL A 1 93 ? -5.621 6.570 17.689 1.00 96.50 93 VAL A N 1
ATOM 687 C CA . VAL A 1 93 ? -4.907 5.665 16.774 1.00 96.50 93 VAL A CA 1
ATOM 688 C C . VAL A 1 93 ? -4.771 4.291 17.431 1.00 96.50 93 VAL A C 1
ATOM 690 O O . VAL A 1 93 ? -4.093 4.153 18.449 1.00 96.50 93 VAL A O 1
ATOM 693 N N . LEU A 1 94 ? -5.416 3.284 16.845 1.00 95.38 94 LEU A N 1
ATOM 694 C CA . LEU A 1 94 ? -5.275 1.878 17.225 1.00 95.38 94 LEU A CA 1
ATOM 695 C C . LEU A 1 94 ? -4.060 1.244 16.548 1.00 95.38 94 LEU A C 1
ATOM 697 O O . LEU A 1 94 ? -3.315 0.492 17.170 1.00 95.38 94 LEU A O 1
ATOM 701 N N . ARG A 1 95 ? -3.851 1.562 15.265 1.00 95.19 95 ARG A N 1
ATOM 702 C CA . ARG A 1 95 ? -2.734 1.046 14.473 1.00 95.19 95 ARG A CA 1
ATOM 703 C C . ARG A 1 95 ? -2.281 2.061 13.436 1.00 95.19 95 ARG A C 1
ATOM 705 O O . ARG A 1 95 ? -3.096 2.763 12.844 1.00 95.19 95 ARG A O 1
ATOM 712 N N . ARG A 1 96 ? -0.973 2.096 13.199 1.00 96.88 96 ARG A N 1
ATOM 713 C CA . ARG A 1 96 ? -0.329 2.871 12.143 1.00 96.88 96 ARG A CA 1
ATOM 714 C C . ARG A 1 96 ? 0.755 2.015 11.503 1.00 96.88 96 ARG A C 1
ATOM 716 O O . ARG A 1 96 ? 1.591 1.465 12.214 1.00 96.88 96 ARG A O 1
ATOM 723 N N . GLU A 1 97 ? 0.714 1.872 10.187 1.00 97.00 97 GLU A N 1
ATOM 724 C CA . GLU A 1 97 ? 1.649 1.044 9.427 1.00 97.00 97 GLU A CA 1
ATOM 725 C C . GLU A 1 97 ? 2.041 1.749 8.131 1.00 97.00 97 GLU A C 1
ATOM 727 O O . GLU A 1 97 ? 1.185 2.142 7.340 1.00 97.00 97 GLU A O 1
ATOM 732 N N . SER A 1 98 ? 3.345 1.901 7.908 1.00 97.81 98 SER A N 1
ATOM 733 C CA . SER A 1 98 ? 3.877 2.394 6.640 1.00 97.81 98 SER A CA 1
ATOM 734 C C . SER A 1 98 ? 4.107 1.232 5.679 1.00 97.81 98 SER A C 1
ATOM 736 O O . SER A 1 98 ? 4.642 0.196 6.071 1.00 97.81 98 SER A O 1
ATOM 738 N N . PHE A 1 99 ? 3.760 1.421 4.411 1.00 97.81 99 PHE A N 1
ATOM 739 C CA . PHE A 1 99 ? 4.013 0.452 3.347 1.00 97.81 99 PHE A CA 1
ATOM 740 C C . PHE A 1 99 ? 4.450 1.164 2.067 1.00 97.81 99 PHE A C 1
ATOM 742 O O . PHE A 1 99 ? 4.145 2.335 1.851 1.00 97.81 99 PHE A O 1
ATOM 749 N N . SER A 1 100 ? 5.184 0.463 1.210 1.00 96.94 100 SER A N 1
ATOM 750 C CA . SER A 1 100 ? 5.602 0.976 -0.094 1.00 96.94 100 SER A CA 1
ATOM 751 C C . SER A 1 100 ? 4.884 0.227 -1.200 1.00 96.94 100 SER A C 1
ATOM 753 O O . SER A 1 100 ? 4.698 -0.981 -1.092 1.00 96.94 100 SER A O 1
ATOM 755 N N . LEU A 1 101 ? 4.538 0.932 -2.267 1.00 96.50 101 LEU A N 1
ATOM 756 C CA . LEU A 1 101 ? 3.845 0.368 -3.410 1.00 96.50 101 LEU A CA 1
ATOM 757 C C . LEU A 1 101 ? 4.545 0.797 -4.693 1.00 96.50 101 LEU A C 1
ATOM 759 O O . LEU A 1 101 ? 4.729 1.990 -4.944 1.00 96.50 101 LEU A O 1
ATOM 763 N N . ARG A 1 102 ? 4.952 -0.165 -5.513 1.00 93.19 102 ARG A N 1
ATOM 764 C CA . ARG A 1 102 ? 5.456 0.080 -6.864 1.00 93.19 102 ARG A CA 1
ATOM 765 C C . ARG A 1 102 ? 4.307 0.092 -7.867 1.00 93.19 102 ARG A C 1
ATOM 767 O O . ARG A 1 102 ? 3.218 -0.421 -7.621 1.00 93.19 102 ARG A O 1
ATOM 774 N N . GLY A 1 103 ? 4.572 0.683 -9.025 1.00 92.31 103 GLY A N 1
ATOM 775 C CA . GLY A 1 103 ? 3.652 0.651 -10.152 1.00 92.31 103 GLY A CA 1
ATOM 776 C C . GLY A 1 103 ? 3.280 -0.776 -10.561 1.00 92.31 103 GLY A C 1
ATOM 777 O O . GLY A 1 103 ? 4.164 -1.603 -10.774 1.00 92.31 103 GLY A O 1
ATOM 778 N N . GLY A 1 104 ? 1.983 -1.075 -10.645 1.00 92.62 104 GLY A N 1
ATOM 779 C CA . GLY A 1 104 ? 1.453 -2.410 -10.943 1.00 92.62 104 GLY A CA 1
ATOM 780 C C . GLY A 1 104 ? 1.550 -3.428 -9.799 1.00 92.62 104 GLY A C 1
ATOM 781 O O . GLY A 1 104 ? 1.107 -4.562 -9.968 1.00 92.62 104 GLY A O 1
ATOM 782 N N . GLU A 1 105 ? 2.102 -3.055 -8.642 1.00 95.06 105 GLU A N 1
ATOM 783 C CA . GLU A 1 105 ? 2.171 -3.924 -7.465 1.00 95.06 105 GLU A CA 1
ATOM 784 C C . GLU A 1 105 ? 0.811 -4.018 -6.763 1.00 95.06 105 GLU A C 1
ATOM 786 O O . GLU A 1 105 ? 0.012 -3.080 -6.794 1.00 95.06 105 GLU A O 1
ATOM 791 N N . SER A 1 106 ? 0.560 -5.147 -6.098 1.00 97.50 106 SER A N 1
ATOM 792 C CA . SER A 1 106 ? -0.578 -5.321 -5.199 1.00 97.50 106 SER A CA 1
ATOM 793 C C . SER A 1 106 ? -0.087 -5.725 -3.814 1.00 97.50 106 SER A C 1
ATOM 795 O O . SER A 1 106 ? 0.588 -6.742 -3.677 1.00 97.50 106 SER A O 1
ATOM 797 N N . VAL A 1 107 ? -0.477 -4.974 -2.786 1.00 97.69 107 VAL A N 1
ATOM 798 C CA . VAL A 1 107 ? -0.190 -5.278 -1.379 1.00 97.69 107 VAL A CA 1
ATOM 799 C C . VAL A 1 107 ? -1.479 -5.625 -0.644 1.00 97.69 107 VAL A C 1
ATOM 801 O O . VAL A 1 107 ? -2.517 -5.002 -0.872 1.00 97.69 107 VAL A O 1
ATOM 804 N N . VAL A 1 108 ? -1.421 -6.623 0.237 1.00 97.75 108 VAL A N 1
ATOM 805 C CA . VAL A 1 108 ? -2.541 -6.999 1.109 1.00 97.75 108 VAL A CA 1
ATOM 806 C C . VAL A 1 108 ? -2.218 -6.561 2.530 1.00 97.75 108 VAL A C 1
ATOM 808 O O . VAL A 1 108 ? -1.179 -6.929 3.072 1.00 97.75 108 VAL A O 1
ATOM 811 N N . LEU A 1 109 ? -3.110 -5.781 3.131 1.00 97.25 109 LEU A N 1
ATOM 812 C CA . LEU A 1 109 ? -2.981 -5.255 4.486 1.00 97.25 109 LEU A CA 1
ATOM 813 C C . LEU A 1 109 ? -4.166 -5.725 5.327 1.00 97.25 109 LEU A C 1
ATOM 815 O O . LEU A 1 109 ? -5.265 -5.939 4.818 1.00 97.25 109 LEU A O 1
ATOM 819 N N . THR A 1 110 ? -3.955 -5.868 6.631 1.00 96.06 110 THR A N 1
ATOM 820 C CA . THR A 1 110 ? -5.038 -6.174 7.575 1.00 96.06 110 THR A CA 1
ATOM 821 C C . THR A 1 110 ? -5.094 -5.082 8.628 1.00 96.06 110 THR A C 1
ATOM 823 O O . THR A 1 110 ? -4.088 -4.832 9.282 1.00 96.06 110 THR A O 1
ATOM 826 N N . ALA A 1 111 ? -6.246 -4.450 8.820 1.00 95.25 111 ALA A N 1
ATOM 827 C CA . ALA A 1 111 ? -6.480 -3.439 9.841 1.00 95.25 111 ALA A CA 1
ATOM 828 C C . ALA A 1 111 ? -7.211 -4.071 11.037 1.00 95.25 111 ALA A C 1
ATOM 830 O O . ALA A 1 111 ? -8.351 -4.520 10.910 1.00 95.25 111 ALA A O 1
ATOM 831 N N . TRP A 1 112 ? -6.527 -4.133 12.180 1.00 94.06 112 TRP A N 1
ATOM 832 C CA . TRP A 1 112 ? -7.009 -4.747 13.421 1.00 94.06 112 TRP A CA 1
ATOM 833 C C . TRP A 1 112 ? -6.360 -4.089 14.650 1.00 94.06 112 TRP A C 1
ATOM 835 O O . TRP A 1 112 ? -5.328 -3.425 14.506 1.00 94.06 112 TRP A O 1
ATOM 845 N N . ASP A 1 113 ? -6.958 -4.255 15.837 1.00 91.81 113 ASP A N 1
ATOM 846 C CA . ASP A 1 113 ? -6.444 -3.713 17.104 1.00 91.81 113 ASP A CA 1
ATOM 847 C C . ASP A 1 113 ? -5.382 -4.643 17.749 1.00 91.81 113 ASP A C 1
ATOM 849 O O . ASP A 1 113 ? -5.738 -5.716 18.255 1.00 91.81 113 ASP A O 1
ATOM 853 N N . PRO A 1 114 ? -4.089 -4.246 17.801 1.00 85.12 114 PRO A N 1
ATOM 854 C CA . PRO A 1 114 ? -3.009 -5.034 18.409 1.00 85.12 114 PRO A CA 1
ATOM 855 C C . PRO A 1 114 ? -3.233 -5.398 19.876 1.00 85.12 114 PRO A C 1
ATOM 857 O O . PRO A 1 114 ? -2.800 -6.461 20.337 1.00 85.12 114 PRO A O 1
ATOM 860 N N . VAL A 1 115 ? -3.924 -4.537 20.619 1.00 83.31 115 VAL A N 1
ATOM 861 C CA . VAL A 1 115 ? -4.106 -4.697 22.061 1.00 83.31 115 VAL A CA 1
ATOM 862 C C . VAL A 1 115 ? -5.129 -5.792 22.356 1.00 83.31 115 VAL A C 1
ATOM 864 O O . VAL A 1 115 ? -4.923 -6.580 23.279 1.00 83.31 115 VAL A O 1
ATOM 867 N N . ARG A 1 116 ? -6.180 -5.921 21.534 1.00 77.12 116 ARG A N 1
ATOM 868 C CA . ARG A 1 116 ? -7.198 -6.974 21.698 1.00 77.12 116 ARG A CA 1
ATOM 869 C C . ARG A 1 116 ? -6.627 -8.383 21.572 1.00 77.12 116 ARG A C 1
ATOM 871 O O . ARG A 1 116 ? -7.040 -9.256 22.327 1.00 77.12 116 ARG A O 1
ATOM 878 N N . LEU A 1 117 ? -5.673 -8.612 20.666 1.00 66.81 117 LEU A N 1
ATOM 879 C CA . LEU A 1 117 ? -5.045 -9.936 20.539 1.00 66.81 117 LEU A CA 1
ATOM 880 C C . LEU A 1 117 ? -4.026 -10.214 21.651 1.00 66.81 117 LEU A C 1
ATOM 882 O O . LEU A 1 117 ? -3.817 -11.369 22.011 1.00 66.81 117 LEU A O 1
ATOM 886 N N . SER A 1 118 ? -3.426 -9.169 22.223 1.00 65.62 118 SER A N 1
ATOM 887 C CA . SER A 1 118 ? -2.424 -9.309 23.287 1.00 65.62 118 SER A CA 1
ATOM 888 C C . SER A 1 118 ? -3.045 -9.634 24.655 1.00 65.62 118 SER A C 1
ATOM 890 O O . SER A 1 118 ? -2.397 -10.252 25.493 1.00 65.62 118 SER A O 1
ATOM 892 N N . GLY A 1 119 ? -4.312 -9.269 24.883 1.00 60.28 119 GLY A N 1
ATOM 893 C CA . GLY A 1 119 ? -5.037 -9.528 26.137 1.00 60.28 119 GLY A CA 1
ATOM 894 C C . GLY A 1 119 ? -5.565 -10.960 26.319 1.00 60.28 119 GLY A C 1
ATOM 895 O O . GLY A 1 119 ? -6.188 -11.252 27.336 1.00 60.28 119 GLY A O 1
ATOM 896 N N . GLY A 1 120 ? -5.342 -11.864 25.357 1.00 55.06 120 GLY A N 1
ATOM 897 C CA . GLY A 1 120 ? -5.878 -13.232 25.378 1.00 55.06 120 GLY A CA 1
ATOM 898 C C . GLY A 1 120 ? -5.124 -14.237 26.258 1.00 55.06 120 GLY A C 1
ATOM 899 O O . GLY A 1 120 ? -5.597 -15.359 26.426 1.00 55.06 120 GLY A O 1
ATOM 900 N N . THR A 1 121 ? -3.969 -13.878 26.827 1.00 56.06 121 THR A N 1
ATOM 901 C CA . THR A 1 121 ? -3.137 -14.808 27.619 1.00 56.06 121 THR A CA 1
ATOM 902 C C . THR A 1 121 ? -3.366 -14.780 29.131 1.00 56.06 121 THR A C 1
ATOM 904 O O . THR A 1 121 ? -2.794 -15.618 29.821 1.00 56.06 121 THR A O 1
ATOM 907 N N . GLU A 1 122 ? -4.220 -13.904 29.673 1.00 54.97 122 GLU A N 1
ATOM 908 C CA . GLU A 1 122 ? -4.383 -13.789 31.139 1.00 54.97 122 GLU A CA 1
ATOM 909 C C . GLU A 1 122 ? -5.707 -14.330 31.710 1.00 54.97 122 GLU A C 1
ATOM 911 O O . GLU A 1 122 ? -5.862 -14.408 32.925 1.00 54.97 122 GLU A O 1
ATOM 916 N N . THR A 1 123 ? -6.647 -14.825 30.898 1.00 55.44 123 THR A N 1
ATOM 917 C CA . THR A 1 123 ? -7.951 -15.322 31.403 1.00 55.44 123 THR A CA 1
ATOM 918 C C . THR A 1 123 ? -8.057 -16.853 31.427 1.00 55.44 123 THR A C 1
ATOM 920 O O . THR A 1 123 ? -9.076 -17.434 31.064 1.00 55.44 123 THR A O 1
ATOM 923 N N . GLY A 1 124 ? -6.988 -17.531 31.854 1.00 51.19 124 GLY A N 1
ATOM 924 C CA . GLY A 1 124 ? -6.992 -18.978 32.128 1.00 51.19 124 GLY A CA 1
ATOM 925 C C . GLY A 1 124 ? -6.733 -19.347 33.592 1.00 51.19 124 GLY A C 1
ATOM 926 O O . GLY A 1 124 ? -7.142 -20.417 34.033 1.00 51.19 124 GLY A O 1
ATOM 927 N N . ALA A 1 125 ? -6.085 -18.468 34.364 1.00 55.56 125 ALA A N 1
ATOM 928 C CA . ALA A 1 125 ? -5.648 -18.788 35.725 1.00 55.56 125 ALA A CA 1
ATOM 929 C C . ALA A 1 125 ? -6.693 -18.464 36.809 1.00 55.56 125 ALA A C 1
ATOM 931 O O . ALA A 1 125 ? -6.701 -19.115 37.850 1.00 55.56 125 ALA A O 1
ATOM 932 N N . ASP A 1 126 ? -7.603 -17.515 36.567 1.00 54.91 126 ASP A N 1
ATOM 933 C CA . ASP A 1 126 ? -8.549 -17.069 37.605 1.00 54.91 126 ASP A CA 1
ATOM 934 C C . ASP A 1 126 ? -9.832 -17.919 37.667 1.00 54.91 126 ASP A C 1
ATOM 936 O O . ASP A 1 126 ? -10.448 -18.073 38.718 1.00 54.91 126 ASP A O 1
ATOM 940 N N . ARG A 1 127 ? -10.183 -18.614 36.575 1.00 54.16 127 ARG A N 1
ATOM 941 C CA . ARG A 1 127 ? -11.352 -19.515 36.544 1.00 54.16 127 ARG A CA 1
ATOM 942 C C . ARG A 1 127 ? -11.138 -20.823 37.318 1.00 54.16 127 ARG A C 1
ATOM 944 O O . ARG A 1 127 ? -12.103 -21.510 37.637 1.00 54.16 127 ARG A O 1
ATOM 951 N N . ALA A 1 128 ? -9.888 -21.161 37.639 1.00 56.56 128 ALA A N 1
ATOM 952 C CA . ALA A 1 128 ? -9.556 -22.321 38.463 1.00 56.56 128 ALA A CA 1
ATOM 953 C C . ALA A 1 128 ? -9.748 -22.065 39.972 1.00 56.56 128 ALA A C 1
ATOM 955 O O . ALA A 1 128 ? -9.838 -23.026 40.733 1.00 56.56 128 ALA A O 1
ATOM 956 N N . ARG A 1 129 ? -9.848 -20.801 40.418 1.00 57.06 129 ARG A N 1
ATOM 957 C CA . ARG A 1 129 ? -10.127 -20.475 41.829 1.00 57.06 129 ARG A CA 1
ATOM 958 C C . ARG A 1 129 ? -11.610 -20.554 42.185 1.00 57.06 129 ARG A C 1
ATOM 960 O O . ARG A 1 129 ? -11.923 -20.976 43.293 1.00 57.06 129 ARG A O 1
ATOM 967 N N . ASP A 1 130 ? -12.505 -20.266 41.242 1.00 56.69 130 ASP A N 1
ATOM 968 C CA . ASP A 1 130 ? -13.954 -20.291 41.499 1.00 56.69 130 ASP A CA 1
ATOM 969 C C . ASP A 1 130 ? -14.581 -21.697 41.498 1.00 56.69 130 ASP A C 1
ATOM 971 O O . ASP A 1 130 ? -15.658 -21.883 42.057 1.00 56.69 130 ASP A O 1
ATOM 975 N N . LEU A 1 131 ? -13.915 -22.719 40.944 1.00 61.22 131 LEU A N 1
ATOM 976 C CA . LEU A 1 131 ? -14.389 -24.112 41.048 1.00 61.22 131 LEU A CA 1
ATOM 977 C C . LEU A 1 131 ? -13.925 -24.843 42.321 1.00 61.22 131 LEU A C 1
ATOM 979 O O . LEU A 1 131 ? -14.326 -25.985 42.540 1.00 61.22 131 LEU A O 1
ATOM 983 N N . ALA A 1 132 ? -13.092 -24.219 43.159 1.00 60.72 132 ALA A N 1
ATOM 984 C CA . ALA A 1 132 ? -12.522 -24.856 44.347 1.00 60.72 132 ALA A CA 1
ATOM 985 C C . ALA A 1 132 ? -13.263 -24.532 45.658 1.00 60.72 132 ALA A C 1
ATOM 987 O O . ALA A 1 132 ? -12.832 -24.995 46.712 1.00 60.72 132 ALA A O 1
ATOM 988 N N . ALA A 1 133 ? -14.358 -23.765 45.625 1.00 66.69 133 ALA A N 1
ATOM 989 C CA . ALA A 1 133 ? -15.177 -23.524 46.810 1.00 66.69 133 ALA A CA 1
ATOM 990 C C . ALA A 1 133 ? -16.220 -24.651 46.969 1.00 66.69 133 ALA A C 1
ATOM 992 O O . ALA A 1 133 ? -17.188 -24.692 46.205 1.00 66.69 133 ALA A O 1
ATOM 993 N N . PRO A 1 134 ? -16.056 -25.589 47.925 1.00 72.12 134 PRO A N 1
ATOM 994 C CA . PRO A 1 134 ? -17.103 -26.556 48.217 1.00 72.12 134 PRO A CA 1
ATOM 995 C C . PRO A 1 134 ? -18.336 -25.832 48.783 1.00 72.12 134 PRO A C 1
ATOM 997 O O . PRO A 1 134 ? -18.184 -24.860 49.531 1.00 72.12 134 PRO A O 1
ATOM 1000 N N . PRO A 1 135 ? -19.556 -26.294 48.458 1.00 65.00 135 PRO A N 1
ATOM 1001 C CA . PRO A 1 135 ? -20.765 -25.746 49.054 1.00 65.00 135 PRO A CA 1
ATOM 1002 C C . PRO A 1 135 ? -20.705 -25.929 50.574 1.00 65.00 135 PRO A C 1
ATOM 1004 O O . PRO A 1 135 ? -20.474 -27.037 51.065 1.00 65.00 135 PRO A O 1
ATOM 1007 N N . ALA A 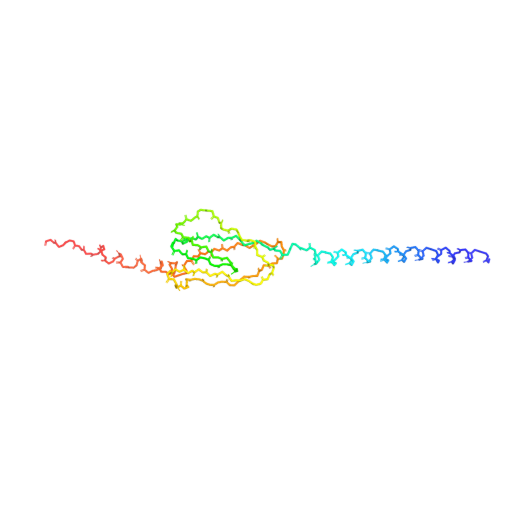1 136 ? -20.890 -24.830 51.306 1.00 70.88 136 ALA A N 1
ATOM 1008 C CA . ALA A 1 136 ? -21.092 -24.870 52.746 1.00 70.88 136 ALA A CA 1
ATOM 1009 C C . ALA A 1 136 ? -22.337 -25.722 53.047 1.00 70.88 136 ALA A C 1
ATOM 1011 O O . ALA A 1 136 ? -23.394 -25.491 52.455 1.00 70.88 136 ALA A O 1
ATOM 1012 N N . GLN A 1 137 ? -22.166 -26.729 53.907 1.00 68.94 137 GLN A N 1
ATOM 1013 C CA . GLN A 1 137 ? -23.257 -27.517 54.487 1.00 68.94 137 GLN A CA 1
ATOM 1014 C C . GLN A 1 137 ? -23.953 -26.731 55.594 1.00 68.94 137 GLN A C 1
ATOM 1016 O O . GLN A 1 137 ? -23.239 -26.003 56.323 1.00 68.94 137 GLN A O 1
#

Radius of gyration: 32.76 Å; chains: 1; bounding box: 72×38×112 Å